Protein AF-A0A7S0KB29-F1 (afdb_monomer_lite)

Structure (mmCIF, N/CA/C/O backbone):
data_AF-A0A7S0KB29-F1
#
_entry.id   AF-A0A7S0KB29-F1
#
loop_
_atom_site.group_PDB
_atom_site.id
_atom_site.type_symbol
_atom_site.label_a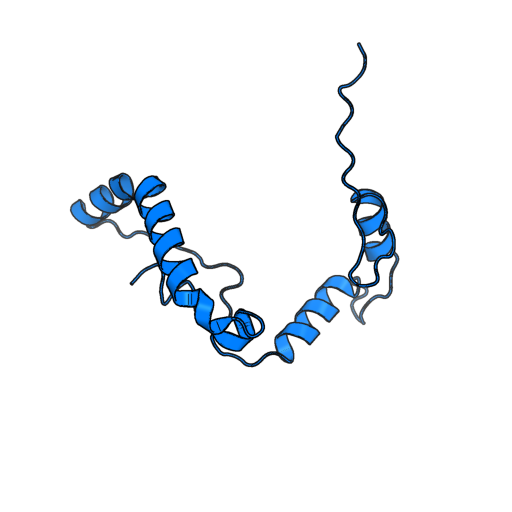tom_id
_atom_site.label_alt_id
_atom_site.label_comp_id
_atom_site.label_asym_id
_atom_site.label_entity_id
_atom_site.label_seq_id
_atom_site.pdbx_PDB_ins_code
_atom_site.Cartn_x
_atom_site.Cartn_y
_atom_site.Cartn_z
_atom_site.occupancy
_atom_site.B_iso_or_equiv
_atom_site.auth_seq_id
_atom_site.auth_comp_id
_atom_site.auth_asym_id
_atom_site.auth_atom_id
_atom_site.pdbx_PDB_model_num
ATOM 1 N N . MET A 1 1 ? 30.146 25.388 8.890 1.00 41.06 1 MET A N 1
ATOM 2 C CA . MET A 1 1 ? 28.893 24.616 9.036 1.00 41.06 1 MET A CA 1
ATOM 3 C C . MET A 1 1 ? 28.623 23.905 7.719 1.00 41.06 1 MET A C 1
ATOM 5 O O . MET A 1 1 ? 28.185 24.549 6.779 1.00 41.06 1 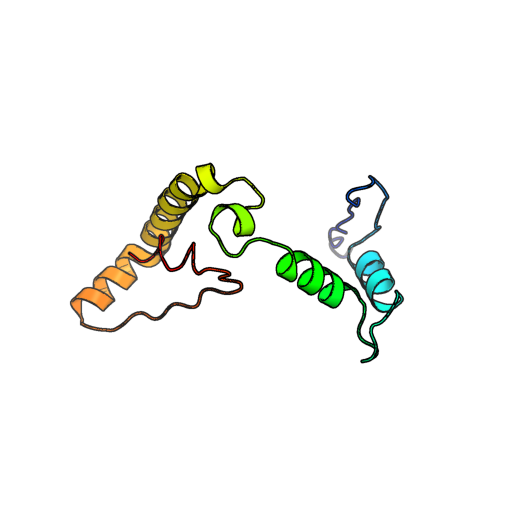MET A O 1
ATOM 9 N N . SER A 1 2 ? 28.982 22.624 7.611 1.00 45.41 2 SER A N 1
ATOM 10 C CA . SER A 1 2 ? 28.627 21.804 6.446 1.00 45.41 2 SER A CA 1
ATOM 11 C C . SER A 1 2 ? 27.156 21.411 6.584 1.00 45.41 2 SER A C 1
ATOM 13 O O . SER A 1 2 ? 26.754 20.908 7.636 1.00 45.41 2 SER A O 1
ATOM 15 N N . ALA A 1 3 ? 26.340 21.732 5.580 1.00 52.50 3 ALA A N 1
ATOM 16 C CA . ALA A 1 3 ? 24.953 21.295 5.526 1.00 52.50 3 ALA A CA 1
ATOM 17 C C . ALA A 1 3 ? 24.929 19.763 5.609 1.00 52.50 3 ALA A C 1
ATOM 19 O O . ALA A 1 3 ? 25.633 19.093 4.856 1.00 52.50 3 ALA A O 1
ATOM 20 N N . ARG A 1 4 ? 24.155 19.211 6.553 1.00 57.94 4 ARG A N 1
ATOM 21 C CA . ARG A 1 4 ? 23.927 17.764 6.657 1.00 57.94 4 ARG A CA 1
ATOM 22 C C . ARG A 1 4 ? 23.487 17.261 5.281 1.00 57.94 4 ARG A C 1
ATOM 24 O O . ARG A 1 4 ? 22.444 17.690 4.795 1.00 57.94 4 ARG A O 1
ATOM 31 N N . GLY A 1 5 ? 24.310 16.422 4.651 1.00 62.28 5 GLY A N 1
ATOM 32 C CA . GLY A 1 5 ? 24.033 15.879 3.326 1.00 62.28 5 GLY A CA 1
ATOM 33 C C . GLY A 1 5 ? 22.688 15.166 3.336 1.00 62.28 5 GLY A C 1
ATOM 34 O O . GLY A 1 5 ? 22.492 14.228 4.108 1.00 62.28 5 GLY A O 1
ATOM 35 N N . VAL A 1 6 ? 21.749 15.644 2.523 1.00 70.00 6 VAL A N 1
ATOM 36 C CA . VAL A 1 6 ? 20.483 14.950 2.288 1.00 70.00 6 VAL A CA 1
ATOM 37 C C . VAL A 1 6 ? 20.835 13.605 1.663 1.00 70.00 6 VAL A C 1
ATOM 39 O O . VAL A 1 6 ? 21.529 13.561 0.647 1.00 70.00 6 VAL A O 1
ATOM 42 N N . ALA A 1 7 ? 20.415 12.507 2.291 1.00 72.94 7 ALA A N 1
ATOM 43 C CA . ALA A 1 7 ? 20.625 11.180 1.735 1.00 72.94 7 ALA A CA 1
ATOM 44 C C . ALA A 1 7 ? 19.937 11.104 0.365 1.00 72.94 7 ALA A C 1
ATOM 46 O O . ALA A 1 7 ? 18.721 11.261 0.258 1.00 72.94 7 ALA A O 1
ATOM 47 N N . GLN A 1 8 ? 20.727 10.900 -0.686 1.00 81.50 8 GLN A N 1
ATOM 48 C CA . GLN A 1 8 ? 20.222 10.824 -2.046 1.00 81.50 8 GLN A CA 1
ATOM 49 C C . GLN A 1 8 ? 19.837 9.376 -2.349 1.00 81.50 8 GLN A C 1
ATOM 51 O O . GLN A 1 8 ? 20.697 8.509 -2.503 1.00 81.50 8 GLN A O 1
ATOM 56 N N . PHE A 1 9 ? 18.534 9.106 -2.400 1.00 83.81 9 PHE A N 1
ATOM 57 C CA . PHE A 1 9 ? 18.024 7.780 -2.734 1.00 83.81 9 PHE A CA 1
ATOM 58 C C . PHE A 1 9 ? 18.249 7.489 -4.220 1.00 83.81 9 PHE A C 1
ATOM 60 O O . PHE A 1 9 ? 17.836 8.287 -5.067 1.00 83.81 9 PHE A O 1
ATOM 67 N N . ARG A 1 10 ? 18.888 6.354 -4.521 1.00 91.94 10 ARG A N 1
ATOM 68 C CA . ARG A 1 10 ? 19.119 5.833 -5.875 1.00 91.94 10 ARG A CA 1
ATOM 69 C C . ARG A 1 10 ? 18.497 4.449 -6.002 1.00 91.94 10 ARG A C 1
ATOM 71 O O . ARG A 1 10 ? 18.433 3.723 -5.013 1.00 91.94 10 ARG A O 1
ATOM 78 N N . GLY A 1 11 ? 18.056 4.094 -7.203 1.00 89.44 11 GLY A N 1
ATOM 79 C CA . GLY A 1 11 ? 17.398 2.814 -7.456 1.00 89.44 11 GLY A CA 1
ATOM 80 C C . GLY A 1 11 ? 17.815 2.171 -8.772 1.00 89.44 11 GLY A C 1
ATOM 81 O O . GLY A 1 11 ? 18.473 2.785 -9.610 1.00 89.44 11 GLY A O 1
ATOM 82 N N . VAL A 1 12 ? 17.362 0.937 -8.959 1.00 94.50 12 VAL A N 1
ATOM 83 C CA . VAL A 1 12 ? 17.402 0.211 -10.230 1.00 94.50 12 VAL A CA 1
ATOM 84 C C . VAL A 1 12 ? 15.983 -0.196 -10.610 1.00 94.50 12 VAL A C 1
ATOM 86 O O . VAL A 1 12 ? 15.142 -0.363 -9.726 1.00 94.50 12 VAL A O 1
ATOM 89 N N . ASP A 1 13 ? 15.704 -0.313 -11.904 1.00 93.00 13 ASP A N 1
ATOM 90 C CA . ASP A 1 13 ? 14.433 -0.865 -12.374 1.00 93.00 13 ASP A CA 1
ATOM 91 C C . ASP A 1 13 ? 14.437 -2.402 -12.411 1.00 93.00 13 ASP A C 1
ATOM 93 O O . ASP A 1 13 ? 15.422 -3.061 -12.071 1.00 93.00 13 ASP A O 1
ATOM 97 N N . ASP A 1 14 ? 13.309 -2.971 -12.822 1.00 93.19 14 ASP A N 1
ATOM 98 C CA . ASP A 1 14 ? 13.067 -4.408 -12.977 1.00 93.19 14 ASP A CA 1
ATOM 99 C C . ASP A 1 14 ? 13.941 -5.079 -14.053 1.00 93.19 14 ASP A C 1
ATOM 101 O O . ASP A 1 14 ? 14.080 -6.301 -14.062 1.00 93.19 14 ASP A O 1
ATOM 105 N N . LEU A 1 15 ? 14.585 -4.293 -14.921 1.00 95.62 15 LEU A N 1
ATOM 106 C CA . LEU A 1 15 ? 15.579 -4.750 -15.896 1.00 95.62 15 LEU A CA 1
ATOM 107 C C . LEU A 1 15 ? 17.022 -4.527 -15.412 1.00 95.62 15 LEU A C 1
ATOM 109 O O . LEU A 1 15 ? 17.970 -4.701 -16.180 1.00 95.62 15 LEU A O 1
ATOM 113 N N . GLY A 1 16 ? 17.202 -4.128 -14.149 1.00 95.12 16 GLY A N 1
ATOM 114 C CA . GLY A 1 16 ? 18.503 -3.885 -13.531 1.00 95.12 16 GLY A CA 1
ATOM 115 C C . GLY A 1 16 ? 19.191 -2.599 -13.992 1.00 95.12 16 GLY A C 1
ATOM 116 O O . GLY A 1 16 ? 20.391 -2.435 -13.768 1.00 95.12 16 GLY A O 1
ATOM 117 N N . ARG A 1 17 ? 18.477 -1.677 -14.647 1.00 94.81 17 ARG A N 1
ATOM 118 C CA . ARG A 1 17 ? 19.046 -0.414 -15.141 1.00 94.81 17 ARG A CA 1
ATOM 119 C C . ARG A 1 17 ? 19.024 0.635 -14.032 1.00 94.81 17 ARG A C 1
ATOM 121 O O . ARG A 1 17 ? 18.016 0.788 -13.349 1.00 94.81 17 ARG A O 1
ATOM 128 N N . ASP A 1 18 ? 20.111 1.397 -13.883 1.00 94.69 18 ASP A N 1
ATOM 129 C CA . ASP A 1 18 ? 20.176 2.520 -12.933 1.00 94.69 18 ASP A CA 1
ATOM 130 C C . ASP A 1 18 ? 19.145 3.596 -13.321 1.00 94.69 18 ASP A C 1
ATOM 132 O O . ASP A 1 18 ? 19.221 4.213 -14.392 1.00 94.69 18 ASP A O 1
ATOM 136 N N . VAL A 1 19 ? 18.163 3.832 -12.446 1.00 92.88 19 VAL A N 1
ATOM 137 C CA . VAL A 1 19 ? 17.155 4.880 -12.665 1.00 92.88 19 VAL A CA 1
ATOM 138 C C . VAL A 1 19 ? 17.644 6.259 -12.224 1.00 92.88 19 VAL A C 1
ATOM 140 O O . VAL A 1 19 ? 17.046 7.274 -12.598 1.00 92.88 19 VAL A O 1
ATOM 143 N N . GLY A 1 20 ? 18.794 6.312 -11.560 1.00 93.12 20 GLY A N 1
ATOM 144 C CA . GLY A 1 20 ? 19.392 7.496 -10.980 1.00 93.12 20 GLY A CA 1
ATOM 145 C C . GLY A 1 20 ? 18.817 7.785 -9.602 1.00 93.12 20 GLY A C 1
ATOM 146 O O . GLY A 1 20 ? 18.335 6.908 -8.883 1.00 93.12 20 GLY A O 1
ATOM 147 N N . THR A 1 21 ? 18.892 9.050 -9.231 1.00 93.31 21 THR A N 1
ATOM 148 C CA . THR A 1 21 ? 18.348 9.577 -7.983 1.00 93.31 21 THR A CA 1
ATOM 149 C C . THR A 1 21 ? 16.826 9.725 -8.077 1.00 93.31 21 THR A C 1
ATOM 151 O O . THR A 1 21 ? 16.273 9.784 -9.174 1.00 93.31 21 THR A O 1
ATOM 154 N N . HIS A 1 22 ? 16.122 9.837 -6.947 1.00 91.12 22 HIS A N 1
ATOM 155 C CA . HIS A 1 22 ? 14.673 10.101 -6.950 1.00 91.12 22 HIS A CA 1
ATOM 156 C C . HIS A 1 22 ? 14.292 11.339 -7.789 1.00 91.12 22 HIS A C 1
ATOM 158 O O . HIS A 1 22 ? 13.312 11.311 -8.532 1.00 91.12 22 HIS A O 1
ATOM 164 N N . GLU A 1 23 ? 15.081 12.414 -7.720 1.00 92.00 23 GLU A N 1
ATOM 165 C CA . GLU A 1 23 ? 14.850 13.630 -8.512 1.00 92.00 23 GLU A CA 1
ATOM 166 C C . GLU A 1 23 ? 15.037 13.379 -10.012 1.00 92.00 23 GLU A C 1
ATOM 168 O O . GLU A 1 23 ? 14.184 13.746 -10.824 1.00 92.00 23 GLU A O 1
ATOM 173 N N . GLU A 1 24 ? 16.128 12.711 -10.391 1.00 93.38 24 GLU A N 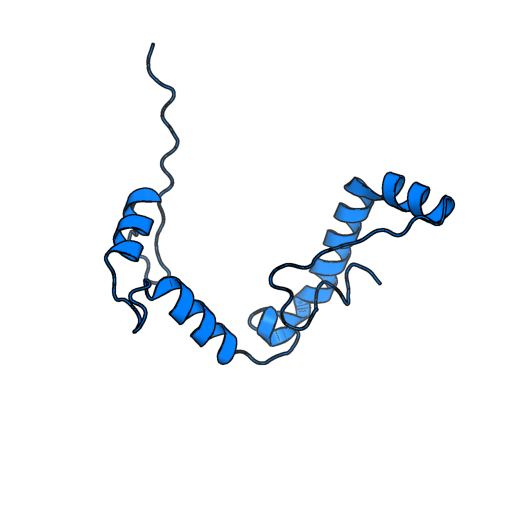1
ATOM 174 C CA . GLU A 1 24 ? 16.399 12.349 -11.785 1.00 93.38 24 GLU A CA 1
ATOM 175 C C . GLU A 1 24 ? 15.316 11.428 -12.344 1.00 93.38 24 GLU A C 1
ATOM 177 O O . GLU A 1 24 ? 14.864 11.624 -13.475 1.00 93.38 24 GLU A O 1
ATOM 182 N N . PHE A 1 25 ? 14.864 10.459 -11.548 1.00 93.62 25 PHE A N 1
ATOM 183 C CA . PHE A 1 25 ? 13.783 9.554 -11.904 1.00 93.62 25 PHE A CA 1
ATOM 184 C C . PHE A 1 25 ? 12.497 10.321 -12.229 1.00 93.62 25 PHE A C 1
ATOM 186 O O . PHE A 1 25 ? 11.954 10.174 -13.326 1.00 93.62 25 PHE A O 1
ATOM 193 N N . TRP A 1 26 ? 12.032 11.209 -11.344 1.00 92.81 26 TRP A N 1
ATOM 194 C CA . TRP A 1 26 ? 10.799 11.959 -11.603 1.00 92.81 26 TRP A CA 1
ATOM 195 C C . TRP A 1 26 ? 10.934 12.974 -12.736 1.00 92.81 26 TRP A C 1
ATOM 197 O O . TRP A 1 26 ? 9.970 13.205 -13.471 1.00 92.81 26 TRP A O 1
ATOM 207 N N . LEU A 1 27 ? 12.123 13.547 -12.946 1.00 94.19 27 LEU A N 1
ATOM 208 C CA . LEU A 1 27 ? 12.393 14.367 -14.126 1.00 94.19 27 LEU A CA 1
ATOM 209 C C . LEU A 1 27 ? 12.307 13.543 -15.417 1.00 94.19 27 LEU A C 1
ATOM 211 O O . LEU A 1 27 ? 11.717 14.022 -16.390 1.00 94.19 27 LEU A O 1
ATOM 215 N N . LYS A 1 28 ? 12.834 12.311 -15.433 1.00 93.69 28 LYS A N 1
ATOM 216 C CA . LYS A 1 28 ? 12.690 11.377 -16.564 1.00 93.69 28 LYS A CA 1
ATOM 217 C C . LYS A 1 28 ? 11.221 11.027 -16.800 1.00 93.69 28 LYS A C 1
ATOM 219 O O . LYS A 1 28 ? 10.763 11.143 -17.933 1.00 93.69 28 LYS A O 1
ATOM 224 N N . VAL A 1 29 ? 10.462 10.701 -15.750 1.00 94.25 29 VAL A N 1
ATOM 225 C CA . VAL A 1 29 ? 9.013 10.440 -15.846 1.00 94.25 29 VAL A CA 1
ATOM 226 C C . VAL A 1 29 ? 8.277 11.642 -16.445 1.00 94.25 29 VAL A C 1
ATOM 228 O O . VAL A 1 29 ? 7.523 11.486 -17.402 1.00 94.25 29 VAL A O 1
ATOM 231 N N . LYS A 1 30 ? 8.535 12.861 -15.952 1.00 94.81 30 LYS A N 1
ATOM 232 C CA . LYS A 1 30 ? 7.890 14.097 -16.434 1.00 94.81 30 LYS A CA 1
ATOM 233 C C . LYS A 1 30 ? 8.201 14.411 -17.903 1.00 94.81 30 LYS A C 1
ATOM 235 O O . LYS A 1 30 ? 7.355 14.977 -18.597 1.00 94.81 30 LYS A O 1
ATOM 240 N N . ARG A 1 31 ? 9.416 14.090 -18.359 1.00 94.94 31 ARG A N 1
ATOM 241 C CA . ARG A 1 31 ? 9.881 14.289 -19.745 1.00 94.94 31 ARG A CA 1
ATOM 242 C C . ARG A 1 31 ? 9.493 13.146 -20.687 1.00 94.94 31 ARG A C 1
ATOM 244 O O . ARG A 1 31 ? 9.630 13.311 -21.894 1.00 94.94 31 ARG A O 1
ATOM 251 N N . GLY A 1 32 ? 9.064 12.009 -20.143 1.00 94.00 32 GLY A N 1
ATOM 252 C CA . GLY A 1 32 ? 8.723 10.815 -20.904 1.00 94.00 32 GLY A CA 1
ATOM 253 C C . GLY A 1 32 ? 7.472 10.975 -21.767 1.00 94.00 32 GLY A C 1
ATOM 254 O O . GLY A 1 32 ? 6.872 12.048 -21.863 1.00 94.00 32 GLY A O 1
ATOM 255 N N . ALA A 1 33 ? 7.076 9.867 -22.393 1.00 95.38 33 ALA A N 1
ATOM 256 C CA . ALA A 1 33 ? 5.864 9.803 -23.197 1.00 95.38 33 ALA A CA 1
ATOM 257 C C . ALA A 1 33 ? 4.627 10.221 -22.384 1.00 95.38 33 ALA A C 1
ATOM 259 O O . ALA A 1 33 ? 4.541 9.994 -21.170 1.00 95.38 33 ALA A O 1
ATOM 260 N N . LYS A 1 34 ? 3.669 10.833 -23.079 1.00 96.75 34 LYS A N 1
ATOM 261 C CA . LYS A 1 34 ? 2.447 11.395 -22.504 1.00 96.75 34 LYS A CA 1
ATOM 262 C C . LYS A 1 34 ? 1.216 10.764 -23.141 1.00 96.75 34 LYS A C 1
ATOM 264 O O . LYS A 1 34 ? 1.270 10.351 -24.296 1.00 96.75 34 LYS A O 1
ATOM 269 N N . ASN A 1 35 ? 0.127 10.699 -22.385 1.00 93.88 35 ASN A N 1
ATOM 270 C CA . ASN A 1 35 ? -1.179 10.319 -22.914 1.00 93.88 35 ASN A CA 1
ATOM 271 C C . ASN A 1 35 ? -1.806 11.477 -23.721 1.00 93.88 35 ASN A C 1
ATOM 273 O O . ASN A 1 35 ? -1.220 12.558 -23.838 1.00 93.88 35 ASN A O 1
ATOM 277 N N . ALA A 1 36 ? -3.014 11.257 -24.247 1.00 93.38 36 ALA A N 1
ATOM 278 C CA . ALA A 1 36 ? -3.770 12.259 -25.004 1.00 93.38 36 ALA A CA 1
ATOM 279 C C . ALA A 1 36 ? -4.029 13.560 -24.214 1.00 93.38 36 ALA A C 1
ATOM 281 O O . ALA A 1 36 ? -4.031 14.639 -24.799 1.00 93.38 36 ALA A O 1
ATOM 282 N N . ASP A 1 37 ? -4.148 13.478 -22.885 1.00 93.38 37 ASP A N 1
ATOM 283 C CA . ASP A 1 37 ? -4.335 14.638 -21.998 1.00 93.38 37 ASP A CA 1
ATOM 284 C C . ASP A 1 37 ? -3.022 15.371 -21.665 1.00 93.38 37 ASP A C 1
ATOM 286 O O . ASP A 1 37 ? -2.987 16.265 -20.816 1.00 93.38 37 ASP A O 1
ATOM 290 N N . GLY A 1 38 ? -1.899 14.959 -22.261 1.00 93.19 38 GLY A N 1
ATOM 291 C CA . GLY A 1 38 ? -0.581 15.533 -21.999 1.00 93.19 38 GLY A CA 1
ATOM 292 C C . GLY A 1 38 ? 0.020 15.156 -20.637 1.00 93.19 38 GLY A C 1
ATOM 293 O O . GLY A 1 38 ? 1.053 15.721 -20.250 1.00 93.19 38 GLY A O 1
ATOM 294 N N . LYS A 1 39 ? -0.575 14.204 -19.909 1.00 93.12 39 LYS A N 1
ATOM 295 C CA . LYS A 1 39 ? -0.042 13.681 -18.642 1.00 93.12 39 LYS A CA 1
ATOM 296 C C . LYS A 1 39 ? 1.010 12.600 -18.909 1.00 93.12 39 LYS A C 1
ATOM 298 O O . LYS A 1 39 ? 0.841 11.826 -19.850 1.00 93.12 39 LYS A O 1
ATOM 303 N N . PRO A 1 40 ? 2.084 12.502 -18.101 1.00 95.44 40 PRO A N 1
ATOM 304 C CA . PRO A 1 40 ? 3.043 11.404 -18.216 1.00 95.44 40 PRO A CA 1
ATOM 305 C C . PRO A 1 40 ? 2.355 10.036 -18.164 1.00 95.44 40 PRO A C 1
ATOM 307 O O . PRO A 1 40 ? 1.468 9.826 -17.335 1.00 95.44 40 PRO A O 1
ATOM 310 N N . LEU A 1 41 ? 2.808 9.087 -18.988 1.00 96.38 41 LEU A N 1
ATOM 311 C CA . LEU A 1 41 ? 2.228 7.737 -19.051 1.00 96.38 41 LEU A CA 1
ATOM 312 C C . LEU A 1 41 ? 2.360 6.924 -17.753 1.00 96.38 41 LEU A C 1
ATOM 314 O O . LEU A 1 41 ? 1.753 5.867 -17.657 1.00 96.38 41 LEU A O 1
ATOM 318 N N . TRP A 1 42 ? 3.122 7.396 -16.763 1.00 95.56 42 TRP A N 1
ATOM 319 C CA . TRP A 1 42 ? 3.330 6.722 -15.475 1.00 95.56 42 TRP A CA 1
ATOM 320 C C . TRP A 1 42 ? 2.033 6.201 -14.844 1.00 95.56 42 TRP A C 1
ATOM 322 O O . TRP A 1 42 ? 1.924 5.015 -14.556 1.00 95.56 42 TRP A O 1
ATOM 332 N N . TYR A 1 43 ? 1.026 7.066 -14.694 1.00 94.50 43 TYR A N 1
ATOM 333 C CA . TYR A 1 43 ? -0.255 6.666 -14.107 1.00 94.50 43 TYR A CA 1
ATOM 334 C C . TYR A 1 43 ? -1.117 5.847 -15.068 1.00 94.50 43 TYR A C 1
ATOM 336 O O . TYR A 1 43 ? -1.778 4.913 -14.633 1.00 94.50 43 TYR A O 1
ATOM 344 N N . ALA A 1 44 ? -1.084 6.165 -16.366 1.00 95.75 44 ALA A N 1
ATOM 345 C CA . ALA A 1 44 ? -1.853 5.433 -17.372 1.00 95.75 44 ALA A CA 1
ATOM 346 C C . ALA A 1 44 ? -1.433 3.956 -17.439 1.00 95.75 44 ALA A C 1
ATOM 348 O O . ALA A 1 44 ? -2.292 3.085 -17.446 1.00 95.75 44 ALA A O 1
ATOM 349 N N . LYS A 1 45 ? -0.125 3.676 -17.383 1.00 95.94 45 LYS A N 1
ATOM 350 C CA . LYS A 1 45 ? 0.411 2.308 -17.328 1.00 95.94 45 LYS A CA 1
ATOM 351 C C . LYS A 1 45 ? -0.006 1.558 -16.064 1.00 95.94 45 LYS A C 1
ATOM 353 O O . LYS A 1 45 ? -0.243 0.360 -16.119 1.00 95.94 45 LYS A O 1
ATOM 358 N N . GLY A 1 46 ? -0.081 2.253 -14.926 1.00 95.75 46 GLY A N 1
ATOM 359 C CA . GLY A 1 46 ? -0.557 1.655 -13.678 1.00 95.75 46 GLY A CA 1
ATOM 360 C C . GLY A 1 46 ? -2.033 1.261 -13.747 1.00 95.75 46 GLY A C 1
ATOM 361 O O . GLY A 1 46 ? -2.391 0.192 -13.271 1.00 95.75 46 GLY A O 1
ATOM 362 N N . ILE A 1 47 ? -2.869 2.102 -14.366 1.00 96.12 47 ILE A N 1
ATOM 363 C CA . ILE A 1 47 ? -4.287 1.797 -14.606 1.00 96.12 47 ILE A CA 1
ATOM 364 C C . ILE A 1 47 ? -4.414 0.597 -15.548 1.00 96.12 47 ILE A C 1
ATOM 366 O O . ILE A 1 47 ? -5.049 -0.381 -15.184 1.00 96.12 47 ILE A O 1
ATOM 370 N N . GLU A 1 48 ? -3.735 0.634 -16.698 1.00 97.25 48 GLU A N 1
ATOM 371 C CA . GLU A 1 48 ? -3.750 -0.453 -17.688 1.00 97.25 48 GLU A CA 1
ATOM 372 C C . GLU A 1 48 ? -3.323 -1.800 -17.089 1.00 97.25 48 GLU A C 1
ATOM 374 O O . GLU A 1 48 ? -3.932 -2.824 -17.381 1.00 97.25 48 GLU A O 1
ATOM 379 N N . TYR A 1 49 ? -2.305 -1.800 -16.221 1.00 97.75 49 TYR A N 1
ATOM 380 C CA . TYR A 1 49 ? -1.902 -2.999 -15.491 1.00 97.75 49 TYR A CA 1
ATOM 381 C C . TYR A 1 49 ? -3.050 -3.543 -14.636 1.00 97.75 49 TYR A C 1
ATOM 383 O O . TYR A 1 49 ? -3.406 -4.707 -14.780 1.00 97.75 49 TYR A O 1
ATOM 391 N N . TRP A 1 50 ? -3.637 -2.713 -13.766 1.00 98.19 50 TRP A N 1
ATOM 392 C CA . TRP A 1 50 ? -4.684 -3.157 -12.841 1.00 98.19 50 TRP A CA 1
ATOM 393 C C . TRP A 1 50 ? -5.997 -3.523 -13.539 1.00 98.19 50 TRP A C 1
ATOM 395 O O . TRP A 1 50 ? -6.682 -4.417 -13.057 1.00 98.19 50 TRP A O 1
ATOM 405 N N . ASP A 1 51 ? -6.314 -2.907 -14.681 1.00 97.88 51 ASP A N 1
ATOM 406 C CA . ASP A 1 51 ? -7.475 -3.269 -15.509 1.00 97.88 51 ASP A CA 1
ATOM 407 C C . ASP A 1 51 ? -7.372 -4.699 -16.072 1.00 97.88 51 ASP A C 1
ATOM 409 O O . ASP A 1 51 ? -8.388 -5.309 -16.404 1.00 97.88 51 ASP A O 1
ATOM 413 N N . ALA A 1 52 ? -6.154 -5.238 -16.187 1.00 97.81 52 ALA A N 1
ATOM 414 C CA . ALA A 1 52 ? -5.897 -6.595 -16.663 1.00 97.81 52 ALA A CA 1
ATOM 415 C C . ALA A 1 52 ? -5.799 -7.642 -15.538 1.00 97.81 52 ALA A C 1
ATOM 417 O O . ALA A 1 52 ? -5.649 -8.828 -15.832 1.00 97.81 52 ALA A O 1
ATOM 418 N N . ILE A 1 53 ? -5.844 -7.228 -14.268 1.00 98.38 53 ILE A N 1
ATOM 419 C CA . ILE A 1 53 ? -5.770 -8.132 -13.118 1.00 98.38 53 ILE A CA 1
ATOM 420 C C . ILE A 1 53 ? -7.176 -8.580 -12.716 1.00 98.38 53 ILE A C 1
ATOM 422 O O . ILE A 1 53 ? -8.094 -7.765 -12.623 1.00 98.38 53 ILE A O 1
ATOM 426 N N . ASP A 1 54 ? -7.332 -9.873 -12.427 1.00 98.44 54 ASP A N 1
ATOM 427 C CA . ASP A 1 54 ? -8.593 -10.419 -11.933 1.00 98.44 54 ASP A CA 1
ATOM 428 C C . ASP A 1 54 ? -9.027 -9.725 -10.633 1.00 98.44 54 ASP A C 1
ATOM 430 O O . ASP A 1 54 ? -8.244 -9.518 -9.700 1.00 98.44 54 ASP A O 1
ATOM 434 N N . ALA A 1 55 ? -10.309 -9.367 -10.565 1.00 98.06 55 ALA A N 1
ATOM 435 C CA . ALA A 1 55 ? -10.903 -8.707 -9.410 1.00 98.06 55 ALA A CA 1
ATOM 436 C C . ALA A 1 55 ? -11.209 -9.716 -8.288 1.00 98.06 55 ALA A C 1
ATOM 438 O O . ALA A 1 55 ? -12.362 -9.892 -7.887 1.00 98.06 55 ALA A O 1
ATOM 439 N N . ASP A 1 56 ? -10.168 -10.351 -7.749 1.00 98.25 56 ASP A N 1
ATOM 440 C CA . ASP A 1 56 ? -10.232 -11.240 -6.589 1.00 98.25 56 ASP A CA 1
ATOM 441 C C . ASP A 1 56 ? -9.038 -11.053 -5.624 1.00 98.25 56 ASP A C 1
ATOM 443 O O . ASP A 1 56 ? -8.205 -10.157 -5.784 1.00 98.25 56 ASP A O 1
ATOM 447 N N . VAL A 1 57 ? -8.989 -11.864 -4.557 1.00 97.94 57 VAL A N 1
ATOM 448 C CA . VAL A 1 57 ? -7.935 -11.797 -3.526 1.00 97.94 57 VAL A CA 1
ATOM 449 C C . VAL A 1 57 ? -6.560 -12.173 -4.076 1.00 97.94 57 VAL A C 1
ATOM 451 O O . VAL A 1 57 ? -5.561 -11.619 -3.617 1.00 97.94 57 VAL A O 1
ATOM 454 N N . ASP A 1 58 ? -6.492 -13.110 -5.017 1.00 98.38 58 ASP A N 1
ATOM 455 C CA . ASP A 1 58 ? -5.225 -13.560 -5.582 1.00 98.38 58 ASP A CA 1
ATOM 456 C C . ASP A 1 58 ? -4.675 -12.517 -6.561 1.00 98.38 58 ASP A C 1
ATOM 458 O O . ASP A 1 58 ? -3.499 -12.164 -6.480 1.00 98.38 58 ASP A O 1
ATOM 462 N N . GLY A 1 59 ? -5.544 -11.922 -7.381 1.00 98.44 59 GLY A N 1
ATOM 463 C CA . GLY A 1 59 ? -5.233 -10.826 -8.290 1.00 98.44 59 GLY A CA 1
ATOM 464 C C . GLY A 1 59 ? -4.674 -9.601 -7.567 1.00 98.44 59 GLY A C 1
ATOM 465 O O . GLY A 1 59 ? -3.562 -9.163 -7.869 1.00 98.44 59 GLY A O 1
ATOM 466 N N . VAL A 1 60 ? -5.361 -9.081 -6.538 1.00 98.12 60 VAL A N 1
ATOM 467 C CA . VAL A 1 60 ? -4.854 -7.913 -5.777 1.00 98.12 60 VAL A CA 1
ATOM 468 C C . VAL A 1 60 ? -3.573 -8.201 -4.983 1.00 98.12 60 VAL A C 1
ATOM 470 O O . VAL A 1 60 ? -2.886 -7.266 -4.574 1.00 98.12 60 VAL A O 1
ATOM 473 N N . LEU A 1 61 ? -3.240 -9.478 -4.766 1.00 98.12 61 LEU A N 1
ATOM 474 C CA . LEU A 1 61 ? -1.991 -9.924 -4.143 1.00 98.12 61 LEU A CA 1
ATOM 475 C C . LEU A 1 61 ? -0.967 -10.462 -5.156 1.00 98.12 61 LEU A C 1
ATOM 477 O O . LEU A 1 61 ? 0.071 -10.973 -4.742 1.00 98.12 61 LEU A O 1
ATOM 481 N N . GLY A 1 62 ? -1.220 -10.347 -6.463 1.00 97.69 62 GLY A N 1
ATOM 482 C CA . GLY A 1 62 ? -0.293 -10.759 -7.519 1.00 97.69 62 GLY A CA 1
ATOM 483 C C . GLY A 1 62 ? 0.052 -12.253 -7.517 1.00 97.69 62 GLY A C 1
ATOM 484 O O . GLY A 1 62 ? 1.212 -12.601 -7.729 1.00 97.69 62 GLY A O 1
ATOM 485 N N . GLY A 1 63 ? -0.914 -13.132 -7.234 1.00 98.31 63 GLY A N 1
ATOM 486 C CA . GLY A 1 63 ? -0.710 -14.587 -7.164 1.00 98.31 63 GLY A CA 1
ATOM 487 C C . GLY A 1 63 ? -0.343 -15.120 -5.773 1.00 98.31 63 GLY A C 1
ATOM 488 O O . GLY A 1 63 ? 0.016 -16.290 -5.612 1.00 98.31 63 GLY A O 1
ATOM 489 N N . PHE A 1 64 ? -0.375 -14.260 -4.751 1.00 98.31 64 PHE A N 1
ATOM 490 C CA . PHE A 1 64 ? -0.013 -14.603 -3.374 1.00 98.31 64 PHE A CA 1
ATOM 491 C C . PHE A 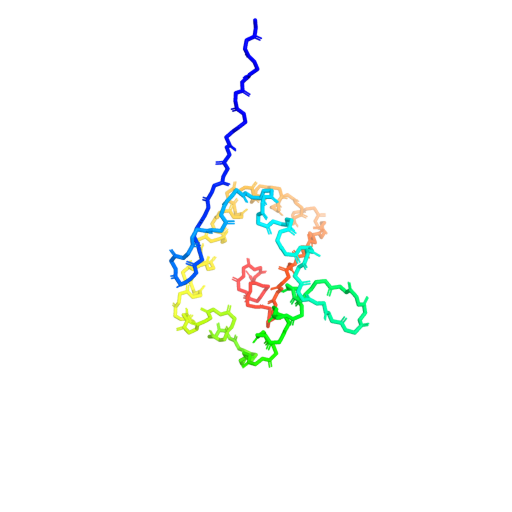1 64 ? -1.223 -14.650 -2.432 1.00 98.31 64 PHE A C 1
ATOM 493 O O . PHE A 1 64 ? -1.081 -14.408 -1.236 1.00 98.31 64 PHE A O 1
ATOM 500 N N . GLY A 1 65 ? -2.416 -15.016 -2.908 1.00 97.81 65 GLY A N 1
ATOM 501 C CA . GLY A 1 65 ? -3.641 -15.063 -2.097 1.00 97.81 65 GLY A CA 1
ATOM 502 C C . GLY A 1 65 ? -3.498 -15.825 -0.769 1.00 97.81 65 GLY A C 1
ATOM 503 O O . GLY A 1 65 ? -4.066 -15.436 0.255 1.00 97.81 65 GLY A O 1
ATOM 504 N N . HIS A 1 66 ? -2.648 -16.856 -0.743 1.00 97.88 66 HIS A N 1
ATOM 505 C CA . HIS A 1 66 ? -2.339 -17.662 0.441 1.00 97.88 66 HIS A CA 1
ATOM 506 C C . HIS A 1 66 ? -1.719 -16.876 1.614 1.00 97.88 66 HIS A C 1
ATOM 508 O O . HIS A 1 66 ? -1.823 -17.327 2.758 1.00 97.88 66 HIS A O 1
ATOM 514 N N . VAL A 1 67 ? -1.108 -15.704 1.382 1.00 98.12 67 VAL A N 1
ATOM 515 C CA . VAL A 1 67 ? -0.551 -14.876 2.469 1.00 98.12 67 VAL A CA 1
ATOM 516 C C . VAL A 1 67 ? -1.596 -13.982 3.138 1.00 98.12 67 VAL A C 1
ATOM 518 O O . VAL A 1 67 ? -1.347 -13.491 4.240 1.00 98.12 67 VAL A O 1
ATOM 521 N N . SER A 1 68 ? -2.782 -13.806 2.535 1.00 97.06 68 SER A N 1
ATOM 522 C CA . SER A 1 68 ? -3.790 -12.836 2.992 1.00 97.06 68 SER A CA 1
ATOM 523 C C . SER A 1 68 ? -4.182 -13.027 4.459 1.00 97.06 68 SER A C 1
ATOM 525 O O . SER A 1 68 ? -4.311 -12.061 5.206 1.00 97.06 68 SER A O 1
ATOM 527 N N . ALA A 1 69 ? -4.339 -14.276 4.903 1.00 96.12 69 ALA A N 1
ATOM 528 C CA . ALA A 1 69 ? -4.720 -14.559 6.284 1.00 96.12 69 ALA A CA 1
ATOM 529 C C . ALA A 1 69 ? -3.616 -14.187 7.288 1.00 96.12 69 ALA A C 1
ATOM 531 O O . ALA A 1 69 ? -3.922 -13.795 8.411 1.00 96.12 69 ALA A O 1
ATOM 532 N N . ALA A 1 70 ? -2.341 -14.346 6.922 1.00 97.25 70 ALA A N 1
ATOM 533 C CA . ALA A 1 70 ? 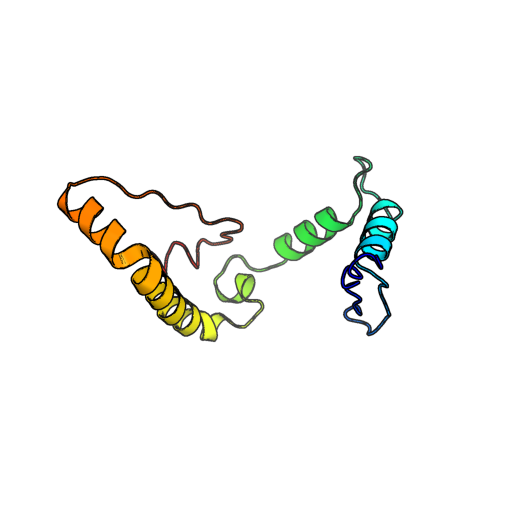-1.227 -13.957 7.785 1.00 97.25 70 ALA A CA 1
ATOM 534 C C . ALA A 1 70 ? -1.101 -12.433 7.872 1.00 97.25 70 ALA A C 1
ATOM 536 O O . ALA A 1 70 ? -1.073 -11.897 8.978 1.00 97.25 70 ALA A O 1
ATOM 537 N N . ASP A 1 71 ? -1.147 -11.761 6.719 1.00 97.56 71 ASP A N 1
ATOM 538 C CA . ASP A 1 71 ? -1.170 -10.300 6.603 1.00 97.56 71 ASP A CA 1
ATOM 539 C C . ASP A 1 71 ? -2.276 -9.664 7.466 1.00 97.56 71 ASP A C 1
ATOM 541 O O . ASP A 1 71 ? -2.011 -8.748 8.249 1.00 97.56 71 ASP A O 1
ATOM 545 N N . ALA A 1 72 ? -3.498 -10.207 7.410 1.00 97.00 72 ALA A N 1
ATOM 546 C CA . ALA A 1 72 ? -4.617 -9.709 8.207 1.00 97.00 72 ALA A CA 1
ATOM 547 C C . ALA A 1 72 ? -4.404 -9.876 9.715 1.00 97.00 72 ALA A C 1
ATOM 549 O O . ALA A 1 72 ? -4.585 -8.925 10.475 1.00 97.00 72 ALA A O 1
ATOM 550 N N . ARG A 1 73 ? -3.983 -11.064 10.169 1.00 96.44 73 ARG A N 1
ATOM 551 C CA . ARG A 1 73 ? -3.770 -11.331 11.603 1.00 96.44 73 ARG A CA 1
ATOM 552 C C . ARG A 1 73 ? -2.745 -10.383 12.218 1.00 96.44 73 ARG A C 1
ATOM 554 O O . ARG A 1 73 ? -2.985 -9.843 13.299 1.00 96.44 73 ARG A O 1
ATOM 561 N N . ASP A 1 74 ? -1.619 -10.190 11.539 1.00 96.94 74 ASP A N 1
ATOM 562 C CA . ASP A 1 74 ? -0.534 -9.360 12.057 1.00 96.94 74 ASP A CA 1
ATOM 563 C C . ASP A 1 74 ? -0.900 -7.872 11.997 1.00 96.94 74 ASP A C 1
ATOM 565 O O . ASP A 1 74 ? -0.660 -7.137 12.958 1.00 96.94 74 ASP A O 1
ATOM 569 N N . SER A 1 75 ? -1.591 -7.433 10.943 1.00 96.38 75 SER A N 1
ATOM 570 C CA . SER A 1 75 ? -2.095 -6.061 10.856 1.00 96.38 75 SER A CA 1
ATOM 571 C C . SER A 1 75 ? -3.152 -5.743 11.917 1.00 96.38 75 SER A C 1
ATOM 573 O O . SER A 1 75 ? -3.084 -4.688 12.550 1.00 96.38 75 SER A O 1
ATOM 575 N N . ILE A 1 76 ? -4.089 -6.660 12.194 1.00 94.88 76 ILE A N 1
ATOM 576 C CA . ILE A 1 76 ? -5.068 -6.515 13.287 1.00 94.88 76 ILE A CA 1
ATOM 577 C C . ILE A 1 76 ? -4.353 -6.343 14.628 1.00 94.88 76 ILE A C 1
ATOM 579 O O . ILE A 1 76 ? -4.764 -5.523 15.453 1.00 94.88 76 ILE A O 1
ATOM 583 N N . ARG A 1 77 ? -3.276 -7.103 14.861 1.00 95.81 77 ARG A N 1
ATOM 584 C CA . ARG A 1 77 ? -2.480 -6.973 16.082 1.00 95.81 77 ARG A CA 1
ATOM 585 C C . ARG A 1 77 ? -1.876 -5.575 16.195 1.00 95.81 77 ARG A C 1
ATOM 587 O O . ARG A 1 77 ? -2.045 -4.948 17.235 1.00 95.81 77 ARG A O 1
ATOM 594 N N . VAL A 1 78 ? -1.261 -5.061 15.131 1.00 96.12 78 VAL A N 1
ATOM 595 C CA . VAL A 1 78 ? -0.718 -3.692 15.115 1.00 96.12 78 VAL A CA 1
ATOM 596 C C . VAL A 1 78 ? -1.815 -2.658 15.387 1.00 96.12 78 VAL A C 1
ATOM 598 O O . VAL A 1 78 ? -1.633 -1.777 16.226 1.00 96.12 78 VAL A O 1
ATOM 601 N N . LEU A 1 79 ? -2.982 -2.777 14.745 1.00 93.81 79 LEU A N 1
ATOM 602 C CA . LEU A 1 79 ? -4.109 -1.865 14.977 1.00 93.81 79 LEU A CA 1
ATOM 603 C C . LEU A 1 79 ? -4.607 -1.919 16.424 1.00 93.81 79 LEU A C 1
ATOM 605 O O . LEU A 1 79 ? -4.913 -0.879 17.008 1.00 93.81 79 LEU A O 1
ATOM 609 N N . ARG A 1 80 ? -4.662 -3.109 17.028 1.00 92.75 80 ARG A N 1
ATOM 610 C CA . ARG A 1 80 ? -5.028 -3.275 18.439 1.00 92.75 80 ARG A CA 1
ATOM 611 C C . ARG A 1 80 ? -3.981 -2.662 19.367 1.00 92.75 80 ARG A C 1
ATOM 613 O O . ARG A 1 80 ? -4.368 -2.006 20.331 1.00 92.75 80 ARG A O 1
ATOM 620 N N . ASP A 1 81 ? -2.699 -2.832 19.073 1.00 96.25 81 ASP A N 1
ATOM 621 C CA . ASP A 1 81 ? -1.611 -2.293 19.891 1.00 96.25 81 ASP A CA 1
ATOM 622 C C . ASP A 1 81 ? -1.596 -0.753 19.858 1.00 96.25 81 ASP A C 1
ATOM 624 O O . ASP A 1 81 ? -1.402 -0.112 20.890 1.00 96.25 81 ASP A O 1
ATOM 628 N N . VAL A 1 82 ? -1.866 -0.148 18.695 1.00 95.88 82 VAL A N 1
ATOM 629 C CA . VAL A 1 82 ? -1.850 1.315 18.521 1.00 95.88 82 VAL A CA 1
ATOM 630 C C . VAL A 1 82 ? -3.168 1.972 18.947 1.00 95.88 82 VAL A C 1
ATOM 632 O O . VAL A 1 82 ? -3.154 3.018 19.595 1.00 95.88 82 VAL A O 1
ATOM 635 N N . TYR A 1 83 ? -4.315 1.381 18.598 1.00 94.00 83 TYR A N 1
ATOM 636 C CA . TYR A 1 83 ? -5.632 2.018 18.734 1.00 94.00 83 TYR A CA 1
ATOM 637 C C . TYR A 1 83 ? -6.603 1.284 19.661 1.00 94.00 83 TYR A C 1
ATOM 639 O O . TYR A 1 83 ? -7.693 1.798 19.917 1.00 94.00 83 TYR A O 1
ATOM 647 N N . GLY A 1 84 ? -6.252 0.112 20.195 1.00 92.50 84 GLY A N 1
ATOM 648 C CA . GLY A 1 84 ? -7.181 -0.746 20.938 1.00 92.50 84 GLY A CA 1
ATOM 649 C C . GLY A 1 84 ? -7.830 -0.064 22.142 1.00 92.50 84 GLY A C 1
ATOM 650 O O . GLY A 1 84 ? -9.041 -0.181 22.329 1.00 92.50 84 GLY A O 1
ATOM 651 N N . ALA A 1 85 ? -7.065 0.712 22.917 1.00 94.56 85 ALA A N 1
ATOM 652 C CA . ALA A 1 85 ? -7.602 1.467 24.051 1.00 94.56 85 ALA A CA 1
ATOM 653 C C . ALA A 1 85 ? -8.598 2.553 23.603 1.00 94.56 85 ALA A C 1
ATOM 655 O O . ALA A 1 85 ? -9.704 2.648 24.138 1.00 94.56 85 ALA A O 1
ATOM 656 N N . THR A 1 86 ? -8.240 3.337 22.582 1.00 93.81 86 THR A N 1
ATOM 657 C CA . THR A 1 86 ? -9.092 4.401 22.032 1.00 93.81 86 THR A CA 1
ATOM 658 C C . THR A 1 86 ? -10.368 3.837 21.413 1.00 93.81 86 THR A C 1
ATOM 660 O O . THR A 1 86 ? -11.459 4.323 21.703 1.00 93.81 86 THR A O 1
ATOM 663 N N . LEU A 1 87 ? -10.260 2.789 20.592 1.00 90.88 87 LEU A N 1
ATOM 664 C CA . LEU A 1 87 ? -11.414 2.136 19.972 1.00 90.88 87 LEU A CA 1
ATOM 665 C C . LEU A 1 87 ? -12.308 1.463 21.019 1.00 90.88 87 LEU A C 1
ATOM 667 O O . LEU A 1 87 ? -13.531 1.535 20.911 1.00 90.88 87 LEU A O 1
ATOM 671 N N . GLY A 1 88 ? -11.717 0.879 22.066 1.00 92.19 88 GLY A N 1
ATOM 672 C CA . GLY A 1 88 ? -12.451 0.333 23.206 1.00 92.19 88 GLY A CA 1
ATOM 673 C C . GLY A 1 88 ? -13.279 1.392 23.936 1.00 92.19 88 GLY A C 1
ATOM 674 O O . GLY A 1 88 ? -14.464 1.175 24.188 1.00 92.19 88 GLY A O 1
ATOM 675 N N . ALA A 1 89 ? -12.693 2.561 24.213 1.00 94.06 89 ALA A N 1
ATOM 676 C CA . ALA A 1 89 ? -13.394 3.673 24.855 1.00 94.06 89 ALA A CA 1
ATOM 677 C C . ALA A 1 89 ? -14.545 4.220 23.992 1.00 94.06 89 ALA A C 1
ATOM 679 O O . ALA A 1 89 ? -15.648 4.409 24.500 1.00 94.06 89 ALA A O 1
ATOM 680 N N . ARG A 1 90 ? -14.322 4.404 22.681 1.00 92.62 90 ARG A N 1
ATOM 681 C CA . ARG A 1 90 ? -15.363 4.860 21.737 1.00 92.62 90 ARG A CA 1
ATOM 682 C C . ARG A 1 90 ? -16.510 3.858 21.625 1.00 92.62 90 ARG A C 1
ATOM 684 O O . ARG A 1 90 ? -17.677 4.236 21.646 1.00 92.62 90 ARG A O 1
ATOM 691 N N . ARG A 1 91 ? -16.191 2.560 21.602 1.00 89.88 91 ARG A N 1
ATOM 692 C CA . ARG A 1 91 ? -17.204 1.499 21.632 1.00 89.88 91 ARG A CA 1
ATOM 693 C C . ARG A 1 91 ? -18.038 1.548 22.914 1.00 89.88 91 ARG A C 1
ATOM 695 O O . ARG A 1 91 ? -19.250 1.381 22.839 1.00 89.88 91 ARG A O 1
ATOM 702 N N . ALA A 1 92 ? -17.415 1.798 24.067 1.00 94.25 92 ALA A N 1
ATOM 703 C CA . ALA A 1 92 ? -18.115 1.917 25.347 1.00 94.25 92 ALA A CA 1
ATOM 704 C C . ALA A 1 92 ? -19.006 3.170 25.433 1.00 94.25 92 ALA A C 1
ATOM 706 O O . ALA A 1 92 ? -20.068 3.115 26.049 1.00 94.25 92 ALA A O 1
ATOM 707 N N . SER A 1 93 ? -18.611 4.278 24.799 1.00 95.44 93 SER A N 1
ATOM 708 C CA . SER A 1 93 ? -19.413 5.508 24.735 1.00 95.44 93 SER A CA 1
ATOM 709 C C . SER A 1 93 ? -20.486 5.497 23.637 1.00 95.44 93 SER A C 1
ATOM 711 O O . SER A 1 93 ? -21.279 6.433 23.556 1.00 95.44 93 SER A O 1
ATOM 713 N N . GLY A 1 94 ? -20.529 4.459 22.793 1.00 93.81 94 GLY A N 1
ATOM 714 C CA . GLY A 1 94 ? -21.435 4.376 21.642 1.00 93.81 94 GLY A CA 1
ATOM 715 C C . GLY A 1 94 ? -21.024 5.264 20.461 1.00 93.81 94 GLY A C 1
ATOM 716 O O . GLY A 1 94 ? -21.799 5.448 19.521 1.00 93.81 94 GLY A O 1
ATOM 717 N N . GLU A 1 95 ? -19.814 5.818 20.488 1.00 93.94 95 GLU A N 1
ATOM 718 C CA . GLU A 1 95 ? -19.287 6.651 19.419 1.00 93.94 95 GLU A CA 1
ATOM 719 C C . GLU A 1 95 ? -18.800 5.790 18.246 1.00 93.94 95 GLU A C 1
ATOM 721 O O . GLU A 1 95 ? -18.044 4.829 18.411 1.00 93.94 95 GLU A O 1
ATOM 726 N N . LYS A 1 96 ? -19.207 6.151 17.025 1.00 89.56 96 LYS A N 1
ATOM 727 C CA . LYS A 1 96 ? -18.785 5.436 15.818 1.00 89.56 96 LYS A CA 1
ATOM 728 C C . LYS A 1 96 ? -17.354 5.805 15.431 1.00 89.56 96 LYS A C 1
ATOM 730 O O . LYS A 1 96 ? -17.007 6.982 15.315 1.00 89.56 96 LYS A O 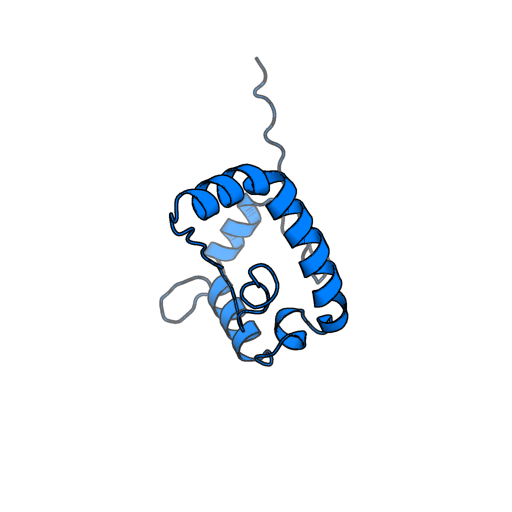1
ATOM 735 N N . ALA A 1 97 ? -16.539 4.790 15.166 1.00 88.12 97 ALA A N 1
ATOM 736 C CA . ALA A 1 97 ? -15.279 4.962 14.458 1.00 88.12 97 ALA A CA 1
ATOM 737 C C . ALA A 1 97 ? -15.512 4.925 12.940 1.00 88.12 97 ALA A C 1
ATOM 739 O O . ALA A 1 97 ? -16.406 4.228 12.464 1.00 88.12 97 ALA A O 1
ATOM 740 N N . THR A 1 98 ? -14.690 5.668 12.201 1.00 90.44 98 THR A N 1
ATOM 741 C CA . THR A 1 98 ? -14.701 5.705 10.735 1.00 90.44 98 THR A CA 1
ATOM 742 C C . THR A 1 98 ? -13.299 5.396 10.239 1.00 90.44 98 THR A C 1
ATOM 744 O O . THR A 1 98 ? -12.327 5.916 10.789 1.00 90.44 98 THR A O 1
ATOM 747 N N . VAL A 1 99 ? -13.207 4.569 9.201 1.00 91.50 99 VAL A N 1
ATOM 748 C CA . VAL A 1 99 ? -11.959 4.193 8.531 1.00 91.50 99 VAL A CA 1
ATOM 749 C C . VAL A 1 99 ? -12.090 4.433 7.027 1.00 91.50 99 VAL A C 1
ATOM 751 O O . VAL A 1 99 ? -13.201 4.451 6.497 1.00 91.50 99 VAL A O 1
ATOM 754 N N . LEU A 1 100 ? -10.960 4.642 6.353 1.00 95.25 100 LEU A N 1
ATOM 755 C CA . LEU A 1 100 ? -10.866 4.764 4.900 1.00 95.25 100 LEU A CA 1
ATOM 756 C C . LEU A 1 100 ? -9.768 3.821 4.409 1.00 95.25 100 LEU A C 1
ATOM 758 O O . LEU A 1 100 ? -8.625 3.930 4.850 1.00 95.25 100 LEU A O 1
ATOM 762 N N . ASP A 1 101 ? -10.127 2.930 3.493 1.00 96.69 101 ASP A N 1
ATOM 763 C CA . ASP A 1 101 ? -9.215 2.002 2.828 1.00 96.69 101 ASP A CA 1
ATOM 764 C C . ASP A 1 101 ? -8.838 2.572 1.448 1.00 96.69 101 ASP A C 1
ATOM 766 O O . ASP A 1 101 ? -9.666 2.664 0.537 1.00 96.69 101 ASP A O 1
ATOM 770 N N . CYS A 1 102 ? -7.604 3.060 1.318 1.00 97.69 102 CYS A N 1
ATOM 771 C CA . CYS A 1 102 ? -7.116 3.721 0.108 1.00 97.69 102 CYS A CA 1
ATOM 772 C C . CYS A 1 102 ? -6.465 2.700 -0.827 1.00 97.69 102 CYS A C 1
ATOM 774 O O . CYS A 1 102 ? -5.513 2.031 -0.438 1.00 97.69 102 CYS A O 1
ATOM 776 N N . GLY A 1 103 ? -6.921 2.632 -2.083 1.00 96.25 103 GLY A N 1
ATOM 777 C CA . GLY A 1 103 ? -6.465 1.584 -3.004 1.00 96.25 103 GLY A CA 1
ATOM 778 C C . GLY A 1 103 ? -7.032 0.207 -2.645 1.00 96.25 103 GLY A C 1
ATOM 779 O O . GLY A 1 103 ? -6.367 -0.800 -2.850 1.00 96.25 103 GLY A O 1
ATOM 780 N N . ALA A 1 104 ? -8.258 0.175 -2.111 1.00 97.25 104 ALA A N 1
ATOM 781 C CA . ALA A 1 104 ? -8.883 -1.011 -1.524 1.00 97.25 104 ALA A CA 1
ATOM 782 C C . ALA A 1 104 ? -9.046 -2.212 -2.478 1.00 97.25 104 ALA A C 1
ATOM 784 O O . ALA A 1 104 ? -9.246 -3.338 -2.016 1.00 97.25 104 ALA A O 1
ATOM 785 N N . GLY A 1 105 ? -9.012 -1.992 -3.799 1.00 97.00 105 GLY A N 1
ATOM 786 C CA . GLY A 1 105 ? -9.301 -3.026 -4.795 1.00 97.00 105 GLY A CA 1
ATOM 787 C C . GLY A 1 105 ? -10.662 -3.672 -4.528 1.00 97.00 105 GLY A C 1
ATOM 788 O O . GLY A 1 105 ? -11.666 -2.978 -4.379 1.00 97.00 105 GLY A O 1
ATOM 789 N N . VAL A 1 106 ? -10.680 -4.998 -4.386 1.00 97.31 106 VAL A N 1
ATOM 790 C CA . VAL A 1 106 ? -11.882 -5.787 -4.047 1.00 97.31 106 VAL A CA 1
ATOM 791 C C . VAL A 1 106 ? -12.334 -5.668 -2.585 1.00 97.31 106 VAL A C 1
ATOM 793 O O . VAL A 1 106 ? -13.246 -6.369 -2.158 1.00 97.31 106 VAL A O 1
ATOM 796 N N . GLY A 1 107 ? -11.688 -4.817 -1.784 1.00 97.12 107 GLY A N 1
ATOM 797 C CA . GLY A 1 107 ? -11.994 -4.653 -0.364 1.00 97.12 107 GLY A CA 1
ATOM 798 C C . GLY A 1 107 ? -11.429 -5.772 0.509 1.00 97.12 107 GLY A C 1
ATOM 799 O O . GLY A 1 107 ? -11.988 -6.062 1.565 1.00 97.12 107 GLY A O 1
ATOM 800 N N . ARG A 1 108 ? -10.322 -6.408 0.098 1.00 97.12 108 ARG A N 1
ATOM 801 C CA . ARG A 1 108 ? -9.668 -7.492 0.857 1.00 97.12 108 ARG A CA 1
ATOM 802 C C . ARG A 1 108 ? -9.339 -7.066 2.289 1.00 97.12 108 ARG A C 1
ATOM 804 O O . ARG A 1 108 ? -9.643 -7.798 3.221 1.00 97.12 108 ARG A O 1
ATOM 811 N N . VAL A 1 109 ? -8.740 -5.887 2.469 1.00 97.00 109 VAL A N 1
ATOM 812 C CA . VAL A 1 109 ? -8.401 -5.346 3.797 1.00 97.00 109 VAL A CA 1
ATOM 813 C C . VAL A 1 109 ? -9.674 -5.009 4.562 1.00 97.00 109 VAL A C 1
ATOM 815 O O . VAL A 1 109 ? -9.871 -5.501 5.670 1.00 97.00 109 VAL A O 1
ATOM 818 N N . THR A 1 110 ? -10.578 -4.245 3.945 1.00 95.88 110 THR A N 1
ATOM 819 C CA . THR A 1 110 ? -11.857 -3.871 4.564 1.00 95.88 110 THR A CA 1
ATOM 820 C C . THR A 1 110 ? -12.649 -5.077 5.091 1.00 95.88 110 THR A C 1
ATOM 822 O O . THR A 1 110 ? -13.168 -5.011 6.200 1.00 95.88 110 THR A O 1
ATOM 825 N N . SER A 1 111 ? -12.686 -6.179 4.338 1.00 92.94 111 SER A N 1
ATOM 826 C CA . SER A 1 111 ? -13.407 -7.419 4.674 1.00 92.94 111 SER A CA 1
ATOM 827 C C . SER A 1 111 ? -12.641 -8.398 5.567 1.00 92.94 111 SER A C 1
ATOM 829 O O . SER A 1 111 ? -13.121 -9.498 5.798 1.00 92.94 111 SER A O 1
ATOM 831 N N . SER A 1 112 ? -11.425 -8.074 6.014 1.00 85.06 112 SER A N 1
ATOM 832 C CA . SER A 1 112 ? -10.649 -8.998 6.856 1.00 85.06 112 SER A CA 1
ATOM 833 C C . SER A 1 112 ? -9.947 -8.355 8.045 1.00 85.06 112 SER A C 1
ATOM 835 O O . SER A 1 112 ? -9.540 -9.077 8.949 1.00 85.06 112 SER A O 1
ATOM 837 N N . PHE A 1 113 ? -9.792 -7.027 8.075 1.00 82.06 113 PHE A N 1
ATOM 838 C CA . PHE A 1 113 ? -9.091 -6.309 9.149 1.00 82.06 113 PHE A CA 1
ATOM 839 C C . PHE A 1 113 ? -10.056 -5.651 10.142 1.00 82.06 113 PHE A C 1
ATOM 841 O O . PHE A 1 113 ? -9.652 -5.329 11.261 1.00 82.06 113 PHE A O 1
ATOM 848 N N . PHE A 1 114 ? -11.303 -5.411 9.729 1.00 67.31 114 PHE A N 1
ATOM 849 C CA . PHE A 1 114 ? -12.311 -4.686 10.512 1.00 67.31 114 PHE A CA 1
ATOM 850 C C . PHE A 1 114 ? -13.549 -5.527 10.853 1.00 67.31 114 PHE A C 1
ATOM 852 O O . PHE A 1 114 ? -14.519 -4.968 11.369 1.00 67.31 114 PHE A O 1
ATOM 859 N N . ASP A 1 115 ? -13.497 -6.831 10.575 1.00 56.53 115 ASP A N 1
ATOM 860 C CA . ASP A 1 115 ? -14.504 -7.814 10.992 1.00 56.53 115 ASP A CA 1
ATOM 861 C C . ASP A 1 115 ? -14.444 -8.119 12.503 1.00 56.53 115 ASP A C 1
ATOM 863 O O . ASP A 1 115 ? -13.335 -8.096 13.097 1.00 56.53 115 ASP A O 1
#

Secondary structure (DSSP, 8-state):
----PPP--EEE-TTS-EEEEHHHHHHHHHHS-B-TTS-BHHHHHHHHHHHTS-SSHHHHTTS-GGGHHHHHHHHHHHHHHHHHHHHHHHHHHTPPP----TT-TTTTTHHHH--

Foldseek 3Di:
DDDDDDPFDWDADPVRHTCGTPVSNVVCQLVDDADPVRHRCVVVVVVVQLVPFDQDQCRVVVNPSVCLLVVQVVVLVVCCVVCVVVVVVCVVVVHDDDDDDPPCRNVSNVVRNVD

Organism: NCBI:txid1486918

pLDDT: mean 91.86, std 10.63, range [41.06, 98.44]

Radius of gyration: 20.59 Å; chains: 1; bounding box: 50×42×50 Å

InterPro domains:
  IPR008576 Alpha-N-methyltransferase NTM1 [PF05891] (42-113)
  IPR008576 Alpha-N-methyltransferase NTM1 [PTHR12753] (11-113)
  IPR029063 S-adenosyl-L-methionine-dependent methyltransferase superfamily [G3DSA:3.40.50.150] (32-115)
  IPR029063 S-adenosyl-L-methionine-dependent methyltransferase superfamily [SSF53335] (40-112)

Sequence (115 aa):
MSARGVAQFRGVDDLGRDVGTHEEFWLKVKRGAKNADGKPLWYAKGIEYWDAIDADVDGVLGGFGHVSAADARDSIRVLRDVYGATLGARRASGEKATVLDCGAGVGRVTSSFFD